Protein AF-A0A3B8NIU2-F1 (afdb_monomer_lite)

Structure (mmCIF, N/CA/C/O backbone):
data_AF-A0A3B8NIU2-F1
#
_entry.id   AF-A0A3B8NIU2-F1
#
loop_
_atom_site.group_PDB
_atom_site.id
_atom_site.type_symbol
_atom_site.label_atom_id
_atom_site.label_alt_id
_atom_site.label_comp_id
_atom_site.label_asym_id
_atom_site.label_entity_id
_atom_site.label_seq_id
_atom_site.pdbx_PDB_ins_code
_atom_site.Cartn_x
_atom_site.Cartn_y
_atom_site.Cartn_z
_atom_site.occupancy
_atom_site.B_iso_or_equiv
_atom_site.auth_seq_id
_atom_site.auth_comp_id
_atom_site.auth_asym_id
_atom_site.auth_atom_id
_atom_site.pdbx_PDB_model_num
ATOM 1 N N . MET A 1 1 ? 36.615 24.806 1.666 1.00 52.91 1 MET A N 1
ATOM 2 C CA . MET A 1 1 ? 35.850 23.540 1.751 1.00 52.91 1 MET A CA 1
ATOM 3 C C . MET A 1 1 ? 34.678 23.446 0.765 1.00 52.91 1 MET A C 1
ATOM 5 O O . MET A 1 1 ? 34.494 22.367 0.225 1.00 52.91 1 MET A O 1
ATOM 9 N N . LEU A 1 2 ? 33.940 24.522 0.438 1.00 51.88 2 LEU A N 1
ATOM 10 C CA . LEU A 1 2 ? 32.765 24.428 -0.460 1.00 51.88 2 LEU A CA 1
ATOM 11 C C . LEU A 1 2 ? 33.051 24.031 -1.928 1.00 51.88 2 LEU A C 1
ATOM 13 O O . LEU A 1 2 ? 32.190 23.426 -2.556 1.00 51.88 2 LEU A O 1
ATOM 17 N N . LYS A 1 3 ? 34.250 24.297 -2.473 1.00 55.25 3 LYS A N 1
ATOM 18 C CA . LYS A 1 3 ? 34.600 23.924 -3.865 1.00 55.25 3 LYS A CA 1
ATOM 19 C C . LYS A 1 3 ? 34.670 22.408 -4.112 1.00 55.25 3 LYS A C 1
ATOM 21 O O . LYS A 1 3 ? 34.483 21.969 -5.238 1.00 55.25 3 LYS A O 1
ATOM 26 N N . CYS A 1 4 ? 34.949 21.611 -3.077 1.00 52.16 4 CYS A N 1
ATOM 27 C CA . CYS A 1 4 ? 35.034 20.152 -3.208 1.00 52.16 4 CYS A CA 1
ATOM 28 C C . CYS A 1 4 ? 33.635 19.522 -3.287 1.00 52.16 4 CYS A C 1
ATOM 30 O O . CYS A 1 4 ? 33.417 18.586 -4.048 1.00 52.16 4 CYS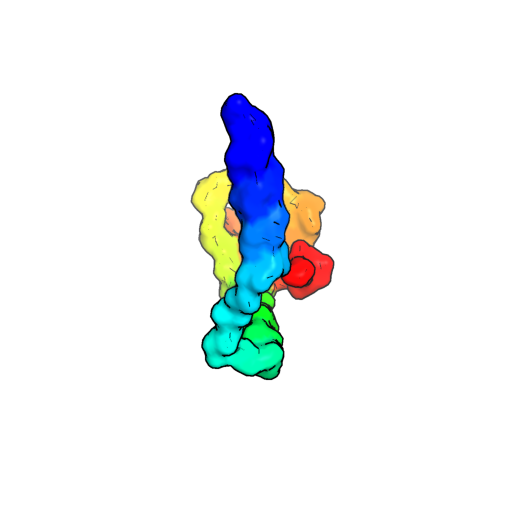 A O 1
ATOM 32 N N . LEU A 1 5 ? 32.672 20.086 -2.546 1.00 58.03 5 LEU A N 1
ATOM 33 C CA . LEU A 1 5 ? 31.294 19.603 -2.532 1.00 58.03 5 LEU A CA 1
ATOM 34 C C . LEU A 1 5 ? 30.594 19.890 -3.867 1.00 58.03 5 LEU A C 1
ATOM 36 O O . LEU A 1 5 ? 29.962 18.996 -4.414 1.00 58.03 5 LEU A O 1
ATOM 40 N N . SER A 1 6 ? 30.781 21.083 -4.447 1.00 60.44 6 SER A N 1
ATOM 41 C CA . SER A 1 6 ? 30.236 21.405 -5.776 1.00 60.44 6 SER A CA 1
ATOM 42 C C . SER A 1 6 ? 30.809 20.505 -6.876 1.00 60.44 6 SER A C 1
ATOM 44 O O . SER A 1 6 ? 30.075 20.077 -7.758 1.00 60.44 6 SER A O 1
ATOM 46 N N . PHE A 1 7 ? 32.100 20.161 -6.791 1.00 59.22 7 PHE A N 1
ATOM 47 C CA . PHE A 1 7 ? 32.759 19.250 -7.731 1.00 59.22 7 PHE A CA 1
ATOM 48 C C . PHE A 1 7 ? 32.276 17.799 -7.583 1.00 59.22 7 PHE A C 1
ATOM 50 O O . PHE A 1 7 ? 32.161 17.080 -8.572 1.00 59.22 7 PHE A O 1
ATOM 57 N N . LEU A 1 8 ? 31.966 17.363 -6.357 1.00 58.44 8 LEU A N 1
ATOM 58 C CA . LEU A 1 8 ? 31.381 16.047 -6.104 1.00 58.44 8 LEU A CA 1
ATOM 59 C C . LEU A 1 8 ? 29.946 15.969 -6.647 1.00 58.44 8 LEU A C 1
ATOM 61 O O . LEU A 1 8 ? 29.612 15.007 -7.331 1.00 58.44 8 LEU A O 1
ATOM 65 N N . PHE A 1 9 ? 29.126 16.997 -6.407 1.00 58.62 9 PHE A N 1
ATOM 66 C CA . PHE A 1 9 ? 27.753 17.069 -6.917 1.00 58.62 9 PHE A CA 1
ATOM 67 C C . PHE A 1 9 ? 27.696 17.115 -8.454 1.00 58.62 9 PHE A C 1
ATOM 69 O O . PHE A 1 9 ? 26.932 16.355 -9.042 1.00 58.62 9 PHE A O 1
ATOM 76 N N . GLU A 1 10 ? 28.561 17.893 -9.121 1.00 59.72 10 GLU A N 1
ATOM 77 C CA . GLU A 1 10 ? 28.621 17.935 -10.596 1.00 59.72 10 GLU A CA 1
ATOM 78 C C . GLU A 1 10 ? 29.030 16.578 -11.208 1.00 59.72 10 GLU A C 1
ATOM 80 O O . GLU A 1 10 ? 28.639 16.222 -12.322 1.00 59.72 10 GLU A O 1
ATOM 85 N N . LYS A 1 11 ? 29.821 15.786 -10.473 1.00 56.94 11 LYS A N 1
ATOM 86 C CA . LYS A 1 11 ? 30.308 14.476 -10.924 1.00 56.94 11 LYS A CA 1
ATOM 87 C C . LYS A 1 11 ? 29.266 13.365 -10.750 1.00 56.94 11 LYS A C 1
ATOM 89 O O . LYS A 1 11 ? 29.231 12.445 -11.566 1.00 56.94 11 LYS 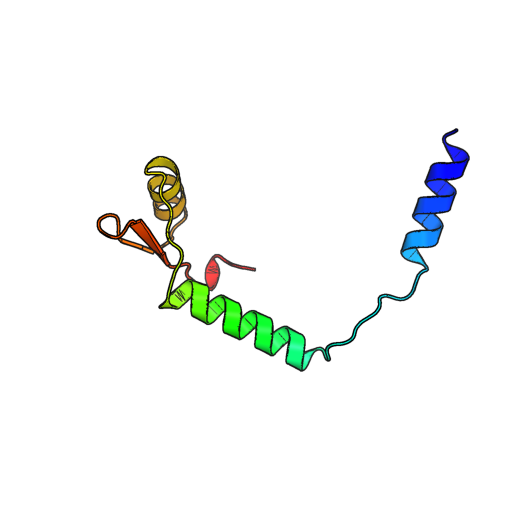A O 1
ATOM 94 N N . ILE A 1 12 ? 28.398 13.460 -9.738 1.00 63.50 12 ILE A N 1
ATOM 95 C CA . ILE A 1 12 ? 27.301 12.501 -9.515 1.00 63.50 12 ILE A CA 1
ATOM 96 C C . ILE A 1 12 ? 26.264 12.588 -10.646 1.00 63.50 12 ILE A C 1
ATOM 98 O O . ILE A 1 12 ? 25.814 11.549 -11.121 1.00 63.50 12 ILE A O 1
ATOM 102 N N . GLU A 1 13 ? 25.960 13.784 -11.161 1.00 62.53 13 GLU A N 1
ATOM 103 C CA . GLU A 1 13 ? 25.014 13.945 -12.281 1.00 62.53 13 GLU A CA 1
ATOM 104 C C . GLU A 1 13 ? 25.507 13.342 -13.607 1.00 62.53 13 GLU A C 1
ATOM 106 O O . GLU A 1 13 ? 24.703 12.914 -14.433 1.00 62.53 13 GLU A O 1
ATOM 111 N N . LYS A 1 14 ? 26.827 13.269 -13.817 1.00 70.50 14 LYS A N 1
ATOM 112 C CA . LYS A 1 14 ? 27.438 12.760 -15.059 1.00 70.50 14 LYS A CA 1
ATOM 113 C C . LYS A 1 14 ? 27.774 11.265 -15.017 1.00 70.50 14 LYS A C 1
ATOM 115 O O . LYS A 1 14 ? 28.351 10.746 -15.972 1.00 70.50 14 LYS A O 1
ATOM 120 N N . THR A 1 15 ? 27.441 10.564 -13.932 1.00 78.88 15 THR A N 1
ATOM 121 C CA . THR A 1 15 ? 27.717 9.127 -13.811 1.00 78.88 15 THR A CA 1
ATOM 122 C C . THR A 1 15 ? 26.543 8.323 -14.384 1.00 78.88 15 THR A C 1
ATOM 124 O O . THR A 1 15 ? 25.403 8.550 -13.972 1.00 78.88 15 THR A O 1
ATOM 127 N N . PRO A 1 16 ? 26.767 7.387 -15.328 1.00 79.38 16 PRO A N 1
ATOM 128 C CA . PRO A 1 16 ? 25.683 6.579 -15.877 1.00 79.38 16 PRO A CA 1
ATOM 129 C C . PRO A 1 16 ? 25.016 5.757 -14.769 1.00 79.38 16 PRO A C 1
ATOM 131 O O . PRO A 1 16 ? 25.690 5.132 -13.948 1.00 79.38 16 PRO A O 1
ATOM 134 N N . ARG A 1 17 ? 23.678 5.755 -14.746 1.00 81.06 17 ARG A N 1
ATOM 135 C CA . ARG A 1 17 ? 22.910 4.936 -13.804 1.00 81.06 17 ARG A CA 1
ATOM 136 C C . ARG A 1 17 ? 22.997 3.475 -14.217 1.00 81.06 17 ARG A C 1
ATOM 138 O O . ARG A 1 17 ? 22.696 3.131 -15.357 1.00 81.06 17 ARG A O 1
ATOM 145 N N . LEU A 1 18 ? 23.382 2.626 -13.274 1.00 88.88 18 LEU A N 1
ATOM 146 C CA . LEU A 1 18 ? 23.358 1.186 -13.467 1.00 88.88 18 LEU A CA 1
ATOM 147 C C . LEU A 1 18 ? 21.901 0.712 -13.452 1.00 88.88 18 LEU A C 1
ATOM 149 O O . LEU A 1 18 ? 21.222 0.828 -12.433 1.00 88.88 18 LEU A O 1
ATOM 153 N N . ALA A 1 19 ? 21.423 0.209 -14.587 1.00 89.19 19 ALA A N 1
ATOM 154 C CA . ALA A 1 19 ? 20.076 -0.324 -14.745 1.00 89.19 19 ALA A CA 1
ATOM 155 C C . ALA A 1 19 ? 20.166 -1.790 -15.177 1.00 89.19 19 ALA A C 1
ATOM 157 O O . ALA A 1 19 ? 20.513 -2.084 -16.317 1.00 89.19 19 ALA A O 1
ATOM 158 N N . PHE A 1 20 ? 19.889 -2.701 -14.243 1.00 95.12 20 PHE A N 1
ATOM 159 C CA . PHE A 1 20 ? 19.854 -4.142 -14.516 1.00 95.12 20 PHE A CA 1
ATOM 160 C C . PHE A 1 20 ? 18.519 -4.601 -15.098 1.00 95.12 20 PHE A C 1
ATOM 162 O O . PHE A 1 20 ? 18.481 -5.576 -15.837 1.00 95.12 20 PHE A O 1
ATOM 169 N N . LEU A 1 21 ? 17.442 -3.901 -14.745 1.00 96.12 21 LEU A N 1
ATOM 170 C CA . LEU A 1 21 ? 16.088 -4.216 -15.171 1.00 96.12 21 LEU A CA 1
ATOM 171 C C . LEU A 1 21 ? 15.718 -3.377 -16.389 1.00 96.12 21 LEU A C 1
ATOM 173 O O . LEU A 1 21 ? 15.983 -2.172 -16.450 1.00 96.12 21 LEU A O 1
ATOM 177 N N . THR A 1 22 ? 15.058 -4.018 -17.341 1.00 96.00 22 THR A N 1
ATOM 178 C CA . THR A 1 22 ? 14.349 -3.346 -18.423 1.00 96.00 22 THR A CA 1
ATOM 179 C C . THR A 1 22 ? 13.199 -2.512 -17.860 1.00 96.00 22 THR A C 1
ATOM 181 O O . THR A 1 22 ? 12.682 -2.755 -16.768 1.00 96.00 22 THR A O 1
ATOM 184 N N . ARG A 1 23 ? 12.735 -1.531 -18.639 1.00 94.81 23 ARG A N 1
ATOM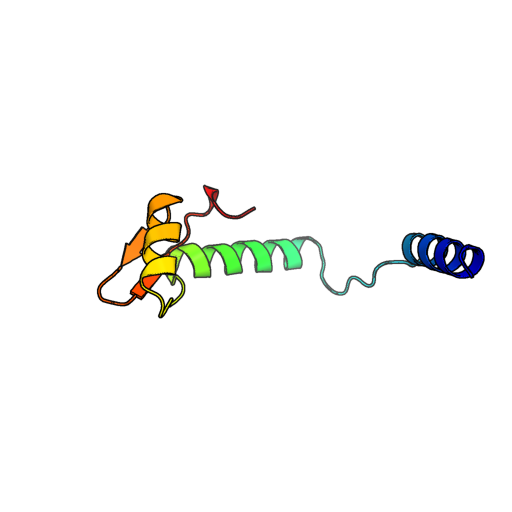 185 C CA . ARG A 1 23 ? 11.573 -0.717 -18.256 1.00 94.81 23 ARG A CA 1
ATOM 186 C C . ARG A 1 23 ? 10.324 -1.569 -17.996 1.00 94.81 23 ARG A C 1
ATOM 188 O O . ARG A 1 23 ? 9.557 -1.248 -17.103 1.00 94.81 23 ARG A O 1
ATOM 195 N N . GLN A 1 24 ? 10.140 -2.645 -18.758 1.00 97.44 24 GLN A N 1
ATOM 196 C CA . GLN A 1 24 ? 9.000 -3.555 -18.614 1.00 97.44 24 GLN A CA 1
ATOM 197 C C . GLN A 1 24 ? 9.077 -4.372 -17.320 1.00 97.44 24 GLN A C 1
ATOM 199 O O . GLN A 1 24 ? 8.058 -4.575 -16.668 1.00 97.44 24 GLN A O 1
ATOM 204 N N . GLU A 1 25 ? 10.272 -4.805 -16.913 1.00 98.00 25 GLU A N 1
ATOM 205 C CA . GLU A 1 25 ? 10.464 -5.489 -15.628 1.00 98.00 25 GLU A CA 1
ATOM 206 C C . GLU A 1 25 ? 10.213 -4.545 -14.449 1.00 98.00 25 GLU A C 1
ATOM 208 O O . GLU A 1 25 ? 9.569 -4.939 -13.480 1.00 98.00 25 GLU A O 1
ATOM 213 N N . VAL A 1 26 ? 10.649 -3.284 -14.548 1.00 96.94 26 VAL A N 1
ATOM 214 C CA . VAL A 1 26 ? 10.331 -2.257 -13.541 1.00 96.94 26 VAL A CA 1
ATOM 215 C C . VAL A 1 26 ? 8.820 -2.036 -13.444 1.00 96.94 26 VAL A C 1
ATOM 217 O O . VAL A 1 26 ? 8.284 -2.036 -12.339 1.00 96.94 26 VAL A O 1
ATOM 220 N N . GLU A 1 27 ? 8.132 -1.917 -14.581 1.00 97.06 27 GLU A N 1
ATOM 221 C CA . GLU A 1 27 ? 6.671 -1.772 -14.623 1.00 97.06 27 GLU A CA 1
ATOM 222 C C . GLU A 1 27 ? 5.966 -2.979 -13.994 1.00 97.06 27 GLU A C 1
ATOM 224 O O . GLU A 1 27 ? 5.050 -2.835 -13.193 1.00 97.06 27 GLU A O 1
ATOM 229 N N . THR A 1 28 ? 6.447 -4.188 -14.290 1.00 98.19 28 THR A N 1
ATOM 230 C CA . THR A 1 28 ? 5.891 -5.428 -13.732 1.00 98.19 28 THR A CA 1
ATOM 231 C C . THR A 1 28 ? 6.012 -5.452 -12.209 1.00 98.19 28 THR A C 1
ATOM 233 O O . THR A 1 28 ? 5.066 -5.824 -11.515 1.00 98.19 28 THR A O 1
ATOM 236 N N . ILE A 1 29 ? 7.161 -5.032 -11.672 1.00 97.38 29 ILE A N 1
ATOM 237 C CA . ILE A 1 29 ? 7.375 -4.931 -10.224 1.00 97.38 29 ILE A CA 1
ATOM 238 C C . ILE A 1 29 ? 6.446 -3.878 -9.617 1.00 97.38 29 ILE A C 1
ATOM 240 O O . ILE A 1 29 ? 5.847 -4.144 -8.577 1.00 97.38 29 ILE A O 1
ATOM 244 N N . HIS A 1 30 ? 6.306 -2.714 -10.258 1.00 96.69 30 HIS A N 1
ATOM 245 C CA . HIS A 1 30 ? 5.413 -1.649 -9.800 1.00 96.69 30 HIS A CA 1
ATOM 246 C C . HIS A 1 30 ? 3.959 -2.134 -9.723 1.00 96.69 30 HIS A C 1
ATOM 248 O O . HIS A 1 30 ? 3.344 -2.062 -8.660 1.00 96.69 30 HIS A O 1
ATOM 254 N N . GLU A 1 31 ? 3.446 -2.736 -10.796 1.00 97.19 31 GLU A N 1
ATOM 255 C CA . GLU A 1 31 ? 2.074 -3.252 -10.844 1.00 97.19 31 GLU A CA 1
ATOM 256 C C . GLU A 1 31 ? 1.826 -4.382 -9.838 1.00 97.19 31 GLU A C 1
ATOM 258 O O . GLU A 1 31 ? 0.764 -4.445 -9.211 1.00 97.19 31 GLU A O 1
ATOM 263 N N . THR A 1 32 ? 2.820 -5.251 -9.631 1.00 97.88 32 THR A N 1
ATOM 264 C CA . THR A 1 32 ? 2.737 -6.327 -8.631 1.00 97.88 32 THR A CA 1
ATOM 265 C C . THR A 1 32 ? 2.744 -5.764 -7.210 1.00 97.88 32 THR A C 1
ATOM 267 O O . THR A 1 32 ? 1.993 -6.225 -6.354 1.00 97.88 32 THR A O 1
ATOM 270 N N . ALA A 1 33 ? 3.563 -4.746 -6.937 1.00 97.25 33 ALA A N 1
ATOM 271 C CA . ALA A 1 33 ? 3.585 -4.085 -5.637 1.00 97.25 33 ALA A CA 1
ATOM 272 C C . ALA A 1 33 ? 2.251 -3.381 -5.342 1.00 97.25 33 ALA A C 1
ATOM 274 O O . ALA A 1 33 ? 1.735 -3.503 -4.231 1.00 97.25 33 ALA A O 1
ATOM 275 N N . LEU A 1 34 ? 1.666 -2.705 -6.337 1.00 97.75 34 LEU A N 1
ATOM 276 C CA . LEU A 1 34 ? 0.337 -2.103 -6.223 1.00 97.75 34 LEU A CA 1
ATOM 277 C C . LEU A 1 34 ? -0.742 -3.150 -5.930 1.00 97.75 34 LEU A C 1
ATOM 279 O O . LEU A 1 34 ? -1.574 -2.927 -5.055 1.00 97.75 34 LEU A O 1
ATOM 283 N N . ASP A 1 35 ? -0.703 -4.305 -6.599 1.00 98.19 35 ASP A N 1
ATOM 284 C CA . ASP A 1 35 ? -1.635 -5.407 -6.335 1.00 98.19 35 ASP A CA 1
ATOM 285 C C . ASP A 1 35 ? -1.541 -5.914 -4.888 1.00 98.19 35 ASP A C 1
ATOM 287 O O . ASP A 1 35 ? -2.558 -6.069 -4.210 1.00 98.19 35 ASP A O 1
ATOM 291 N N . VAL A 1 36 ? -0.323 -6.085 -4.366 1.00 98.25 36 VAL A N 1
ATOM 292 C CA . VAL A 1 36 ? -0.112 -6.462 -2.961 1.00 98.25 36 VAL A CA 1
ATOM 293 C C . VAL A 1 36 ? -0.693 -5.405 -2.019 1.00 98.25 36 VAL A C 1
ATOM 295 O O . VAL A 1 36 ? -1.414 -5.751 -1.083 1.00 98.25 36 VAL A O 1
ATOM 298 N N . LEU A 1 37 ? -0.422 -4.121 -2.254 1.00 98.19 37 LEU A N 1
ATOM 299 C CA . LEU A 1 37 ? -0.913 -3.037 -1.398 1.00 98.19 37 LEU A CA 1
ATOM 300 C C . LEU A 1 37 ? -2.443 -2.894 -1.432 1.00 98.19 37 LEU A C 1
ATOM 302 O O . LEU A 1 37 ? -3.053 -2.604 -0.400 1.00 98.19 37 LEU A O 1
ATOM 306 N N . GLU A 1 38 ? -3.061 -3.122 -2.588 1.00 98.06 38 GLU A N 1
ATOM 307 C CA . GLU A 1 38 ? -4.506 -3.014 -2.788 1.00 98.06 38 GLU A CA 1
ATOM 308 C C . GLU A 1 38 ? -5.257 -4.236 -2.247 1.00 98.06 38 GLU A C 1
ATOM 310 O O . GLU A 1 38 ? -6.246 -4.092 -1.527 1.00 98.06 38 GLU A O 1
ATOM 315 N N . ASN A 1 39 ? -4.784 -5.449 -2.542 1.00 97.62 39 ASN A N 1
ATOM 316 C CA . ASN A 1 39 ? -5.527 -6.677 -2.261 1.00 97.62 39 ASN A CA 1
ATOM 317 C C . ASN A 1 39 ? -5.113 -7.361 -0.958 1.00 97.62 39 ASN A C 1
ATOM 319 O O . ASN A 1 39 ? -5.989 -7.817 -0.212 1.00 97.62 39 ASN A O 1
ATOM 323 N N . CYS A 1 40 ? -3.814 -7.413 -0.655 1.00 97.94 40 CYS A N 1
ATOM 324 C CA . CYS A 1 40 ? -3.308 -7.959 0.607 1.00 97.94 40 CYS A CA 1
ATOM 325 C C . CYS A 1 40 ? -3.388 -6.906 1.720 1.00 97.94 40 CYS A C 1
ATOM 327 O O . CYS A 1 40 ? -3.977 -7.152 2.775 1.00 97.94 40 CYS A O 1
ATOM 329 N N . GLY A 1 41 ? -2.875 -5.706 1.445 1.00 97.81 41 GLY A N 1
ATOM 330 C CA . GLY A 1 41 ? -2.723 -4.641 2.428 1.00 97.81 41 GLY A CA 1
ATOM 331 C C . GLY A 1 41 ? -1.527 -4.849 3.361 1.00 97.81 41 GLY A C 1
ATOM 332 O O . GLY A 1 41 ? -0.724 -5.766 3.202 1.00 97.81 41 GLY A O 1
ATOM 333 N N . VAL A 1 42 ? -1.395 -3.961 4.344 1.00 98.25 42 VAL A N 1
ATOM 334 C CA . VAL A 1 42 ? -0.269 -3.913 5.284 1.00 98.25 42 VAL A CA 1
ATOM 335 C C . VAL A 1 42 ? -0.798 -3.826 6.712 1.00 98.25 42 VAL A C 1
ATOM 337 O O . VAL A 1 42 ? -1.740 -3.083 6.988 1.00 98.25 42 VAL A O 1
ATOM 340 N N . TYR A 1 43 ? -0.192 -4.583 7.626 1.00 98.50 43 TYR A N 1
ATOM 341 C CA . TYR A 1 43 ? -0.501 -4.514 9.053 1.00 98.50 43 TYR A CA 1
ATOM 342 C C . TYR A 1 43 ? 0.116 -3.263 9.691 1.00 98.50 43 TYR A C 1
ATOM 344 O O . TYR A 1 43 ? 1.313 -3.015 9.539 1.00 98.50 43 TYR A O 1
ATOM 352 N N . PHE A 1 44 ? -0.678 -2.518 10.460 1.00 98.50 44 PHE A N 1
ATOM 353 C CA . PHE A 1 44 ? -0.222 -1.364 11.236 1.00 98.50 44 PHE A CA 1
ATOM 354 C C . PHE A 1 44 ? -0.607 -1.519 12.703 1.00 98.50 44 PHE A C 1
ATOM 356 O O . PHE A 1 44 ? -1.779 -1.454 13.053 1.00 98.50 44 PHE A O 1
ATOM 363 N N . ASP A 1 45 ? 0.380 -1.651 13.589 1.00 98.00 45 ASP A N 1
ATOM 364 C CA . ASP A 1 45 ? 0.092 -1.883 15.010 1.00 98.00 45 ASP A CA 1
ATOM 365 C C . ASP A 1 45 ? -0.441 -0.641 15.753 1.00 98.00 45 ASP A C 1
ATOM 367 O O . ASP A 1 45 ? -1.073 -0.757 16.805 1.00 98.00 45 ASP A O 1
ATOM 371 N N . SER A 1 46 ? -0.217 0.552 15.196 1.00 98.25 46 SER A N 1
ATOM 372 C CA . SER A 1 46 ? -0.626 1.828 15.787 1.00 98.25 46 SER A CA 1
ATOM 373 C C . SER A 1 46 ? -2.049 2.217 15.392 1.00 98.25 46 SER A C 1
ATOM 375 O O . SER A 1 46 ? -2.347 2.424 14.216 1.00 98.25 46 SER A O 1
ATOM 377 N N . GLU A 1 47 ? -2.909 2.424 16.389 1.00 97.31 47 GLU A N 1
ATOM 378 C CA . GLU A 1 47 ? -4.265 2.949 16.186 1.00 97.31 47 GLU A CA 1
ATOM 379 C C . GLU A 1 47 ? -4.273 4.353 15.567 1.00 97.31 47 GLU A C 1
ATOM 381 O O . GLU A 1 47 ? -5.179 4.698 14.807 1.00 97.31 47 GLU A O 1
ATOM 386 N N . GLU A 1 48 ? -3.264 5.170 15.872 1.00 98.19 48 GLU A N 1
ATOM 387 C CA . GLU A 1 48 ? -3.115 6.500 15.281 1.00 98.19 48 GLU A CA 1
ATOM 388 C C . GLU A 1 48 ? -2.837 6.397 13.777 1.00 98.19 48 GLU A C 1
ATOM 390 O O . GLU A 1 48 ? -3.489 7.075 12.982 1.00 98.19 48 GLU A O 1
ATOM 395 N N . ALA A 1 49 ? -1.945 5.486 13.372 1.00 98.31 49 ALA A N 1
ATOM 396 C CA . ALA A 1 49 ? -1.647 5.248 11.962 1.00 98.31 49 ALA A CA 1
ATOM 397 C C . ALA A 1 49 ? -2.888 4.760 11.198 1.00 98.31 49 ALA A C 1
ATOM 399 O O . ALA A 1 49 ? -3.182 5.271 10.117 1.00 98.31 49 ALA A O 1
ATOM 400 N N . LEU A 1 50 ? -3.661 3.835 11.783 1.00 98.62 50 LEU A N 1
ATOM 401 C CA . LEU A 1 50 ? -4.920 3.357 11.200 1.00 98.62 50 LEU A CA 1
ATOM 402 C C . LEU A 1 50 ? -5.907 4.511 10.960 1.00 98.62 50 LEU A C 1
ATOM 404 O O . LEU A 1 50 ? -6.489 4.606 9.879 1.00 98.62 50 LEU A O 1
ATOM 408 N N . LYS A 1 51 ? -6.061 5.425 11.929 1.00 98.44 51 LYS A N 1
ATOM 409 C CA . LYS A 1 51 ? -6.937 6.603 11.796 1.00 98.44 51 LYS A CA 1
ATOM 410 C C . LYS A 1 51 ? -6.465 7.553 10.698 1.00 98.44 51 LYS A C 1
ATOM 412 O O . LYS A 1 51 ? -7.280 7.988 9.888 1.00 98.44 51 LYS A O 1
ATOM 417 N N . ILE A 1 52 ? -5.167 7.860 10.651 1.00 98.38 52 ILE A N 1
AT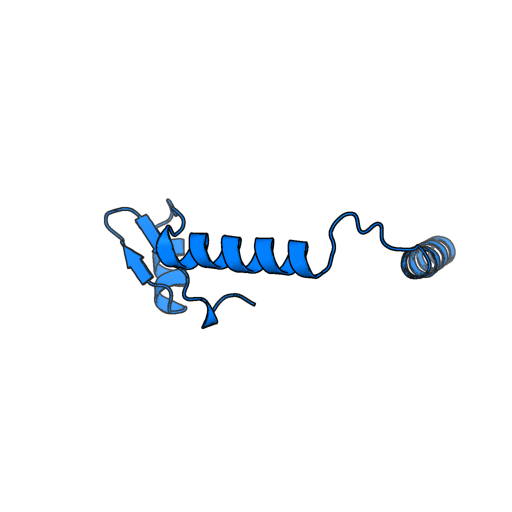OM 418 C CA . ILE A 1 52 ? -4.588 8.736 9.621 1.00 98.38 52 ILE A CA 1
ATOM 419 C C . ILE A 1 52 ? -4.837 8.152 8.227 1.00 98.38 52 ILE A C 1
ATOM 421 O O . ILE A 1 52 ? -5.323 8.855 7.344 1.00 98.38 52 ILE A O 1
ATOM 425 N N . LEU A 1 53 ? -4.565 6.860 8.042 1.00 98.25 53 LEU A N 1
ATOM 426 C CA . LEU A 1 53 ? -4.702 6.193 6.747 1.00 98.25 53 LEU A CA 1
ATOM 427 C C . LEU A 1 53 ? -6.165 6.074 6.309 1.00 98.25 53 LEU A C 1
ATOM 429 O O . LEU A 1 53 ? -6.475 6.310 5.141 1.00 98.25 53 LEU A O 1
ATOM 433 N N . LYS A 1 54 ? -7.082 5.800 7.244 1.00 98.25 54 LYS A N 1
ATOM 434 C CA . LYS A 1 54 ? -8.528 5.823 6.983 1.00 98.25 54 LYS A CA 1
ATOM 435 C C . LYS A 1 54 ? -8.990 7.201 6.509 1.00 98.25 54 LYS A C 1
ATOM 437 O O . LYS A 1 54 ? -9.694 7.306 5.509 1.00 98.25 54 LYS A O 1
ATOM 442 N N . ASN A 1 55 ? -8.547 8.261 7.187 1.00 98.19 55 ASN A N 1
ATOM 443 C CA . ASN A 1 55 ? -8.880 9.641 6.825 1.00 98.19 55 ASN A CA 1
ATOM 444 C C . ASN A 1 55 ? -8.274 10.060 5.478 1.00 98.19 55 ASN A C 1
ATOM 446 O O . ASN A 1 55 ? -8.858 10.879 4.775 1.00 98.19 55 ASN A O 1
ATOM 450 N N . ALA A 1 56 ? -7.132 9.481 5.103 1.00 97.25 56 ALA A N 1
ATOM 451 C CA . ALA A 1 56 ? -6.510 9.673 3.797 1.00 97.25 56 ALA A CA 1
ATOM 452 C C . ALA A 1 56 ? -7.209 8.900 2.658 1.00 97.25 56 ALA A C 1
ATOM 454 O O . ALA A 1 56 ? -6.805 9.028 1.506 1.00 97.25 56 ALA A O 1
ATOM 455 N N . GLY A 1 57 ? -8.250 8.111 2.955 1.00 97.38 57 GLY A N 1
ATOM 456 C CA . GLY A 1 57 ? -9.033 7.368 1.963 1.00 97.38 57 GLY A CA 1
ATOM 457 C C . GLY A 1 57 ? -8.612 5.909 1.770 1.00 97.38 57 GLY A C 1
ATOM 458 O O . GLY A 1 57 ? -9.107 5.255 0.852 1.00 97.38 57 GLY A O 1
ATOM 459 N N . CYS A 1 58 ? -7.726 5.375 2.617 1.00 98.31 58 CYS A N 1
ATOM 460 C CA . CYS A 1 58 ? -7.405 3.948 2.599 1.00 98.31 58 CYS A CA 1
ATOM 461 C C . CYS A 1 58 ? -8.542 3.118 3.210 1.00 98.31 58 CYS A C 1
ATOM 463 O O . CYS A 1 58 ? -9.268 3.569 4.100 1.00 98.31 58 CYS A O 1
ATOM 465 N N . GLN A 1 59 ? -8.663 1.865 2.774 1.00 98.31 59 GLN A N 1
ATOM 466 C CA . GLN A 1 59 ? -9.601 0.920 3.373 1.00 98.31 59 GLN A CA 1
ATOM 467 C C . GLN A 1 59 ? -8.942 0.263 4.585 1.00 98.31 59 GLN A C 1
ATOM 469 O O . GLN A 1 59 ? -7.883 -0.349 4.461 1.00 98.31 59 GLN A O 1
ATOM 474 N N . VAL A 1 60 ? -9.557 0.385 5.760 1.00 98.56 60 VAL A N 1
ATOM 475 C CA . VAL A 1 60 ? -8.968 -0.082 7.021 1.00 98.56 60 VAL A CA 1
ATOM 476 C C . VAL A 1 60 ? -9.865 -1.120 7.684 1.00 98.56 60 VAL A C 1
ATOM 478 O O . VAL A 1 60 ? -11.009 -0.826 8.029 1.00 98.56 60 VAL A O 1
ATOM 481 N N . ASP A 1 61 ? -9.325 -2.320 7.897 1.00 97.81 61 ASP A N 1
ATOM 482 C CA . ASP A 1 61 ? -9.884 -3.326 8.800 1.00 97.81 61 ASP A CA 1
ATOM 483 C C . ASP A 1 61 ? -9.264 -3.119 10.187 1.00 97.81 61 ASP A C 1
ATOM 485 O O . ASP A 1 61 ? -8.160 -3.585 10.467 1.00 97.81 61 ASP A O 1
ATOM 489 N N . GLU A 1 62 ? -9.965 -2.386 11.055 1.00 96.25 62 GLU A N 1
ATOM 490 C CA . GLU A 1 62 ? -9.497 -2.056 12.409 1.00 96.25 62 GLU A CA 1
ATOM 491 C C . GLU A 1 62 ? -9.367 -3.299 13.303 1.00 96.25 62 GLU A C 1
ATOM 493 O O . GLU A 1 62 ? -8.509 -3.333 14.180 1.00 96.25 62 GLU A O 1
ATOM 498 N N . SER A 1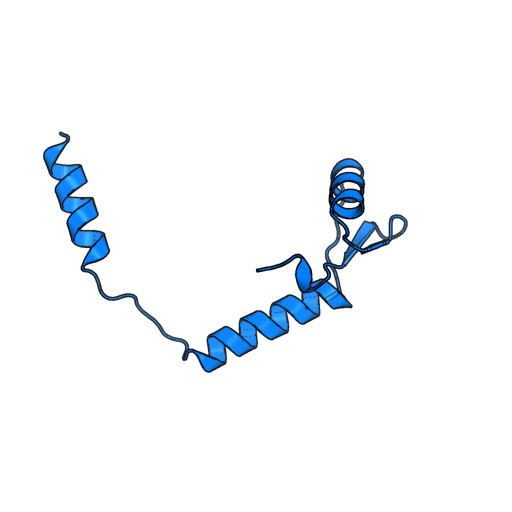 63 ? -10.16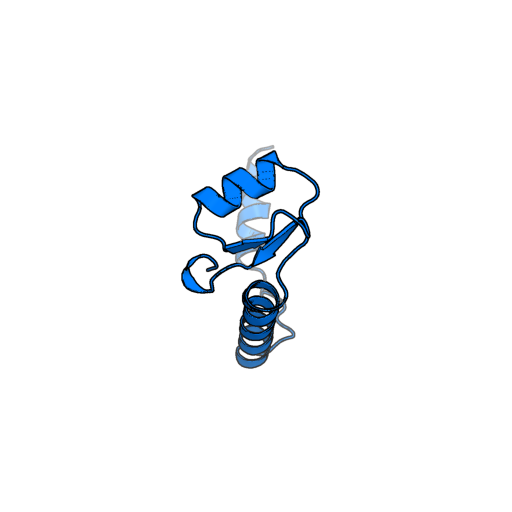3 -4.346 13.052 1.00 96.88 63 SER A N 1
ATOM 499 C CA . SER A 1 63 ? -10.137 -5.577 13.852 1.00 96.88 63 SER A CA 1
ATOM 500 C C . SER A 1 63 ? -8.878 -6.405 13.602 1.00 96.88 63 SER A C 1
ATOM 502 O O . SER A 1 63 ? -8.294 -6.953 14.534 1.00 96.88 63 SER A O 1
ATOM 504 N N . LYS A 1 64 ? -8.435 -6.459 12.341 1.00 97.88 64 LYS A N 1
ATOM 505 C CA . LYS A 1 64 ? -7.196 -7.135 11.931 1.00 97.88 64 LYS A CA 1
ATOM 506 C C . LYS A 1 64 ? -5.997 -6.192 11.892 1.00 97.88 64 LYS A C 1
ATOM 508 O O . LYS A 1 64 ? -4.882 -6.649 11.663 1.00 97.88 64 LYS A O 1
ATOM 513 N N . LYS A 1 65 ? -6.237 -4.891 12.079 1.00 98.44 65 LYS A N 1
ATOM 514 C CA . LYS A 1 65 ? -5.285 -3.795 11.881 1.00 98.44 65 LYS A CA 1
ATOM 515 C C . LYS A 1 65 ? -4.593 -3.829 10.509 1.00 98.44 65 LYS A C 1
ATOM 517 O O . LYS A 1 65 ? -3.398 -3.561 10.402 1.00 98.44 65 LYS A O 1
ATOM 522 N N . ILE A 1 66 ? -5.339 -4.172 9.458 1.00 98.69 66 ILE A N 1
ATOM 523 C CA . ILE A 1 66 ? -4.834 -4.227 8.076 1.00 98.69 66 ILE A CA 1
ATOM 524 C C . ILE A 1 66 ? -5.358 -3.024 7.293 1.00 98.69 66 ILE A C 1
ATOM 526 O O . ILE A 1 66 ? -6.559 -2.757 7.280 1.00 98.69 66 ILE A O 1
ATOM 530 N N . VAL A 1 67 ? -4.455 -2.333 6.601 1.00 98.75 67 VAL A N 1
ATOM 531 C CA . VAL A 1 67 ? -4.760 -1.222 5.695 1.00 98.75 67 VAL A CA 1
ATOM 532 C C . VAL A 1 67 ? -4.531 -1.658 4.256 1.00 98.75 67 VAL A C 1
ATOM 534 O O . VAL A 1 67 ? -3.435 -2.089 3.909 1.00 98.75 67 VAL A O 1
ATOM 537 N N . LYS A 1 68 ? -5.550 -1.514 3.413 1.00 98.62 68 LYS A N 1
ATOM 538 C CA . LYS A 1 68 ? -5.475 -1.700 1.963 1.00 98.62 68 LYS A CA 1
ATOM 539 C C . LYS A 1 68 ? -5.439 -0.344 1.270 1.00 98.62 68 LYS A C 1
ATOM 541 O O . LYS A 1 68 ? -6.226 0.548 1.603 1.00 98.62 68 LYS A O 1
ATOM 546 N N . PHE A 1 69 ? -4.533 -0.203 0.311 1.00 98.44 69 PHE A N 1
ATOM 547 C CA . PHE A 1 69 ? -4.252 1.055 -0.371 1.00 98.44 69 PHE A CA 1
ATOM 548 C C . PHE A 1 69 ? -4.846 1.022 -1.782 1.00 98.44 69 PHE A C 1
ATOM 550 O O . PHE A 1 69 ? -4.362 0.262 -2.619 1.00 98.44 69 PHE A O 1
ATOM 557 N N . PRO A 1 70 ? -5.876 1.833 -2.076 1.00 97.38 70 PRO A N 1
ATOM 558 C CA . PRO A 1 70 ? -6.343 2.021 -3.443 1.00 97.38 70 PRO A CA 1
ATOM 559 C C . PRO A 1 70 ? -5.208 2.514 -4.343 1.00 97.38 70 PRO A C 1
ATOM 561 O O . PRO A 1 70 ? -4.474 3.428 -3.956 1.00 97.38 70 PRO A O 1
ATOM 564 N N . ARG A 1 71 ? -5.118 1.984 -5.568 1.00 95.88 71 ARG A N 1
ATOM 565 C CA . ARG A 1 71 ? -4.094 2.392 -6.550 1.00 95.88 71 ARG A CA 1
ATOM 566 C C . ARG A 1 71 ? -4.034 3.902 -6.768 1.00 95.88 71 ARG A C 1
ATOM 568 O O . ARG A 1 71 ? -2.959 4.459 -6.903 1.00 95.88 71 ARG A O 1
ATOM 575 N N . SER A 1 72 ? -5.175 4.588 -6.725 1.00 94.88 72 SER A N 1
ATOM 576 C CA . SER A 1 72 ? -5.252 6.044 -6.911 1.00 94.88 72 SER A CA 1
ATOM 577 C C . SER A 1 72 ? -4.523 6.872 -5.845 1.00 94.88 72 SER A C 1
ATOM 579 O O . SER A 1 72 ? -4.374 8.077 -6.026 1.00 94.88 72 SER A O 1
ATOM 581 N N . LEU A 1 73 ? -4.130 6.268 -4.717 1.00 94.69 73 LEU A N 1
ATOM 582 C CA . LEU A 1 73 ? -3.411 6.936 -3.627 1.00 94.69 73 LEU A CA 1
ATOM 583 C C . LEU A 1 73 ? -1.899 6.661 -3.640 1.00 94.69 73 LEU A C 1
ATOM 585 O O . LEU A 1 73 ? -1.181 7.218 -2.810 1.00 94.69 73 LEU A O 1
ATOM 589 N N . VAL A 1 74 ? -1.416 5.816 -4.553 1.00 90.56 74 VAL A N 1
ATOM 590 C CA . VAL A 1 74 ? -0.005 5.428 -4.672 1.00 90.56 74 VAL A CA 1
ATOM 591 C C . VAL A 1 74 ? 0.482 5.820 -6.071 1.00 90.56 74 VAL A C 1
ATOM 593 O O . VAL A 1 74 ? -0.171 5.497 -7.057 1.00 90.56 74 VAL A O 1
ATOM 596 N N . LEU A 1 75 ? 1.583 6.580 -6.139 1.00 78.75 75 LEU A N 1
ATOM 597 C CA . LEU A 1 75 ? 2.155 7.132 -7.379 1.00 78.75 75 LEU A CA 1
ATOM 598 C C . LEU A 1 75 ? 3.136 6.179 -8.065 1.00 78.75 75 LEU A C 1
ATOM 600 O O . LEU A 1 75 ? 3.838 5.431 -7.343 1.00 78.75 75 LEU A O 1
#

pLDDT: mean 89.02, std 15.35, range [51.88, 98.75]

Sequence (75 aa):
MLKCLSFLFEKIEKTPRLAFLTRQEVETIHETALDVLENCGVYFDSEEALKILKNAGCQVDESKKIVKFPRSLVL

Foldseek 3Di:
DVVVVVVVVVVVVPDDDDDPDDPVRVVVVVVVVLCCQAPVFDADPDPVVQVVLVVVVWDADVVRNGTHDHPVSPD

Secondary structure (DSSP, 8-state):
-HHHHHHHHHHHHTSPP---S-HHHHHHHHHHHHHIIIII-EE---HHHHHHHHHTT-EEETTTTEEE--GGG--

Radius of gyration: 19.59 Å; chains: 1; bounding box: 46×32×35 Å